Protein AF-A0A7S0QCL7-F1 (afdb_monomer)

Mean predicted aligned error: 4.96 Å

Solvent-accessible surface area (backbone atoms only — not comparable to full-atom values): 7196 Å² total; per-residue (Å²): 135,72,75,82,79,32,63,93,98,54,79,83,84,86,85,87,78,82,89,71,70,65,82,55,60,75,91,81,41,47,73,89,37,67,66,50,47,51,55,52,49,54,53,54,47,49,59,48,28,77,80,38,77,64,48,70,82,66,58,88,74,87,86,85,78,42,34,59,48,35,23,73,77,71,64,19,59,70,38,31,90,72,69,57,67,81,45,84,76,40,38,74,66,20,30,89,37,76,92,34,46,81,56,48,52,96,49,90,95,45,98

Foldseek 3Di:
DDPVVDDPPDDDDDDDDPDPFLDDDVVQHHPVDVVSQVVVVVVVVVVVCVVPPCSVVRDPDDDTQHLVNCCVPPVCVSNPPLSDDCDPCCNQCCVPHNPCNPQDDPDPPHD

Organism: NCBI:txid233186

pLDDT: mean 92.42, std 5.04, range [75.88, 98.06]

Structure (mmCIF, N/CA/C/O backbone):
data_AF-A0A7S0QCL7-F1
#
_entry.id   AF-A0A7S0QCL7-F1
#
loop_
_atom_site.group_PDB
_atom_site.id
_atom_site.type_symbol
_atom_site.label_atom_id
_atom_site.label_alt_id
_atom_site.label_comp_id
_atom_site.label_asym_id
_atom_site.label_entity_id
_atom_site.label_seq_id
_atom_site.pdbx_PDB_ins_code
_atom_site.Cartn_x
_atom_site.Cartn_y
_atom_site.Cartn_z
_atom_site.occupancy
_atom_site.B_iso_or_equiv
_atom_site.auth_seq_id
_atom_site.auth_comp_id
_atom_site.auth_asym_id
_atom_site.auth_atom_id
_atom_site.pdbx_PDB_model_num
ATOM 1 N N . VAL A 1 1 ? -18.656 12.124 -4.945 1.00 75.88 1 VAL A N 1
ATOM 2 C CA . VAL A 1 1 ? -18.606 11.294 -3.719 1.00 75.88 1 VAL A CA 1
ATOM 3 C C . VAL A 1 1 ? -19.7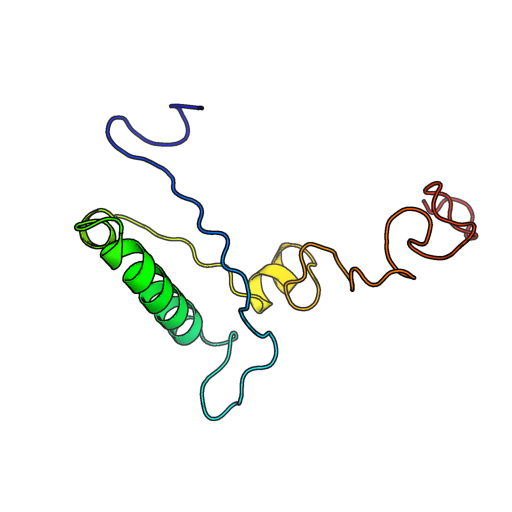12 10.265 -3.840 1.00 75.88 1 VAL A C 1
ATOM 5 O O . VAL A 1 1 ? -20.827 10.675 -4.137 1.00 75.88 1 VAL A O 1
ATOM 8 N N . ASP A 1 2 ? -19.403 8.976 -3.704 1.00 90.00 2 ASP A N 1
ATOM 9 C CA . ASP A 1 2 ? -20.378 7.883 -3.814 1.00 90.00 2 ASP A CA 1
ATOM 10 C C . ASP A 1 2 ? -20.793 7.407 -2.406 1.00 90.00 2 ASP A C 1
ATOM 12 O O . ASP A 1 2 ? -19.963 6.833 -1.697 1.00 90.00 2 ASP A O 1
ATOM 16 N N . PRO A 1 3 ? -22.041 7.662 -1.964 1.00 88.94 3 PRO A N 1
ATOM 17 C CA . PRO A 1 3 ? -22.508 7.283 -0.632 1.00 88.94 3 PRO A CA 1
ATOM 18 C C . PRO A 1 3 ? -22.804 5.783 -0.498 1.00 88.94 3 PRO A C 1
ATOM 20 O O . PRO A 1 3 ? -23.099 5.335 0.603 1.00 88.94 3 PRO A O 1
ATOM 23 N N . THR A 1 4 ? -22.747 5.007 -1.586 1.00 93.94 4 THR A N 1
ATOM 24 C CA . THR A 1 4 ? -23.012 3.560 -1.564 1.00 93.94 4 THR A CA 1
ATOM 25 C C . THR A 1 4 ? -21.800 2.730 -1.130 1.00 93.94 4 THR A C 1
ATOM 27 O O . THR A 1 4 ? -21.949 1.556 -0.801 1.00 93.94 4 THR A O 1
ATOM 30 N N . LEU A 1 5 ? -20.610 3.342 -1.063 1.00 92.94 5 LEU A N 1
ATOM 31 C CA . LEU A 1 5 ? -19.361 2.678 -0.667 1.00 92.94 5 LEU A CA 1
ATOM 32 C C . LEU A 1 5 ? -19.313 2.284 0.816 1.00 92.94 5 LEU A C 1
ATOM 34 O O . LEU A 1 5 ? -18.512 1.434 1.196 1.00 92.94 5 LEU A O 1
ATOM 38 N N . ALA A 1 6 ? -20.133 2.910 1.662 1.00 94.00 6 ALA A N 1
ATOM 39 C CA . ALA A 1 6 ? -20.199 2.617 3.087 1.00 94.00 6 ALA A CA 1
ATOM 40 C C . ALA A 1 6 ? -21.641 2.726 3.607 1.00 94.00 6 ALA A C 1
ATOM 42 O O . ALA A 1 6 ? -22.437 3.492 3.063 1.00 94.00 6 ALA A O 1
ATOM 43 N N . PRO A 1 7 ? -21.988 2.014 4.695 1.00 93.69 7 PRO A N 1
ATOM 44 C CA . PRO A 1 7 ? -23.244 2.243 5.400 1.00 93.69 7 PRO A CA 1
ATOM 45 C C . PRO A 1 7 ? -23.395 3.705 5.869 1.00 93.69 7 PRO A C 1
ATOM 47 O O . PRO A 1 7 ? -22.388 4.383 6.100 1.00 93.69 7 PRO A O 1
ATOM 50 N N . PRO A 1 8 ? -24.629 4.198 6.091 1.00 94.31 8 PRO A N 1
ATOM 51 C CA . PRO A 1 8 ? -24.858 5.545 6.611 1.00 94.31 8 PRO A CA 1
ATOM 52 C C . PRO A 1 8 ? -24.062 5.834 7.895 1.00 94.31 8 PRO A C 1
ATOM 54 O O . PRO A 1 8 ? -24.049 5.028 8.825 1.00 94.31 8 PRO A O 1
ATOM 57 N N . GLY A 1 9 ? -23.397 6.993 7.953 1.00 93.19 9 GLY A N 1
ATOM 58 C CA . GLY A 1 9 ? -22.562 7.390 9.097 1.00 93.19 9 GLY A CA 1
ATOM 59 C C . GLY A 1 9 ? -21.204 6.676 9.183 1.00 93.19 9 GLY A C 1
ATOM 60 O O . GLY A 1 9 ? -20.570 6.679 10.243 1.00 93.19 9 GLY A O 1
ATOM 61 N N . ARG A 1 10 ? -20.765 6.035 8.094 1.00 94.69 10 ARG A N 1
ATOM 62 C CA . ARG A 1 10 ? -19.435 5.434 7.931 1.00 94.69 10 ARG A CA 1
ATOM 63 C C . ARG A 1 10 ? -18.776 5.951 6.656 1.00 94.69 10 ARG A C 1
ATOM 65 O O . ARG A 1 10 ? -19.441 6.456 5.755 1.00 94.69 10 ARG A O 1
ATOM 72 N N . HIS A 1 11 ? -17.458 5.809 6.590 1.00 94.00 11 HIS A N 1
ATOM 73 C CA . HIS A 1 11 ? -16.648 6.266 5.468 1.00 94.00 11 HIS A CA 1
ATOM 74 C C . HIS A 1 11 ? -15.607 5.208 5.108 1.00 94.00 11 HIS A C 1
ATOM 76 O O . HIS A 1 11 ? -15.094 4.518 5.988 1.00 94.00 11 HIS A O 1
ATOM 82 N N . VAL A 1 12 ? -15.283 5.109 3.819 1.00 94.88 12 VAL A N 1
ATOM 83 C CA . VAL A 1 12 ? -14.088 4.402 3.348 1.00 94.88 12 VAL A CA 1
ATOM 84 C C . VAL A 1 12 ? -12.985 5.437 3.179 1.00 94.88 12 VAL A C 1
ATOM 86 O O . VAL A 1 12 ? -13.186 6.458 2.522 1.00 94.88 12 VAL A O 1
ATOM 89 N N . VAL A 1 13 ? -11.826 5.171 3.773 1.00 94.12 13 VAL A N 1
ATOM 90 C CA . VAL A 1 13 ? -10.637 6.018 3.663 1.00 94.12 13 VAL A CA 1
ATOM 91 C C . VAL A 1 13 ? -9.533 5.196 3.019 1.00 94.12 13 VAL A C 1
ATOM 93 O O . VAL A 1 13 ? -9.199 4.118 3.501 1.00 94.12 13 VAL A O 1
ATOM 96 N N . GLN A 1 14 ? -8.961 5.713 1.934 1.00 94.94 14 GLN A N 1
ATOM 97 C CA . GLN A 1 14 ? -7.789 5.126 1.297 1.00 94.94 14 GLN A CA 1
ATOM 98 C C . GLN A 1 14 ? -6.564 5.966 1.648 1.00 94.94 14 GLN A C 1
ATOM 100 O O . GLN A 1 14 ? -6.510 7.154 1.331 1.00 94.94 14 GLN A O 1
ATOM 105 N N . LEU A 1 15 ? -5.568 5.343 2.276 1.00 95.00 15 LEU A N 1
ATOM 106 C CA . LEU A 1 15 ? -4.271 5.967 2.507 1.00 95.00 15 LEU A CA 1
ATOM 107 C C . LEU A 1 15 ? -3.280 5.470 1.459 1.00 95.00 15 LEU A C 1
ATOM 109 O O . LEU A 1 15 ? -2.935 4.291 1.427 1.00 95.00 15 LEU A O 1
ATOM 113 N N . PHE A 1 16 ? -2.808 6.383 0.613 1.00 93.69 16 PHE A N 1
ATOM 114 C CA . PHE A 1 16 ? -1.695 6.114 -0.288 1.00 93.69 16 PHE A CA 1
ATOM 115 C C . PHE A 1 16 ? -0.389 6.538 0.384 1.00 93.69 16 PHE A C 1
ATOM 117 O O . PHE A 1 16 ? -0.083 7.728 0.479 1.00 93.69 16 PHE A O 1
ATOM 124 N N . VAL A 1 17 ? 0.366 5.559 0.883 1.00 92.81 17 VAL A N 1
ATOM 125 C CA . VAL A 1 17 ? 1.613 5.803 1.613 1.00 92.81 17 VAL A CA 1
ATOM 126 C C . VAL A 1 17 ? 2.792 5.654 0.666 1.00 92.81 17 VAL A C 1
ATOM 128 O O . VAL A 1 17 ? 3.073 4.571 0.155 1.00 92.81 17 VAL A O 1
ATOM 131 N N . GLN A 1 18 ? 3.497 6.759 0.442 1.00 84.44 18 GLN A N 1
ATOM 132 C CA . GLN A 1 18 ? 4.758 6.742 -0.286 1.00 84.44 18 GLN A CA 1
ATOM 133 C C . GLN A 1 18 ? 5.907 6.370 0.658 1.00 84.44 18 GLN A C 1
ATOM 135 O O . GLN A 1 18 ? 5.872 6.684 1.845 1.00 84.44 18 GLN A O 1
ATOM 140 N N . TYR A 1 19 ? 6.933 5.725 0.099 1.00 85.56 19 TYR A N 1
ATOM 141 C CA . TYR A 1 19 ? 8.153 5.277 0.787 1.00 85.56 19 TYR A CA 1
ATOM 142 C C . TYR A 1 19 ? 7.995 4.080 1.744 1.00 85.56 19 TYR A C 1
ATOM 144 O O . TYR A 1 19 ? 8.468 4.102 2.877 1.00 85.56 19 TYR A O 1
ATOM 152 N N . ALA A 1 20 ? 7.418 2.984 1.248 1.00 93.06 20 ALA A N 1
ATOM 153 C CA . ALA A 1 20 ? 7.574 1.651 1.833 1.00 93.06 20 ALA A CA 1
ATOM 154 C C . ALA A 1 20 ? 8.637 0.867 1.027 1.00 93.06 20 ALA A C 1
ATOM 156 O O . ALA A 1 20 ? 8.330 0.397 -0.071 1.00 93.06 20 ALA A O 1
ATOM 157 N N . PRO A 1 21 ? 9.900 0.776 1.490 1.00 92.06 21 PRO A N 1
ATOM 158 C CA . PRO A 1 21 ? 10.959 0.115 0.729 1.00 92.06 21 PRO A CA 1
ATOM 159 C C . PRO A 1 21 ? 10.661 -1.378 0.581 1.00 92.06 21 PRO A C 1
ATOM 161 O O . PRO A 1 21 ? 10.352 -2.043 1.565 1.00 92.06 21 PRO A O 1
ATOM 164 N N . TYR A 1 22 ? 10.753 -1.904 -0.644 1.00 93.75 22 TYR A N 1
ATOM 165 C CA . TYR A 1 22 ? 10.485 -3.320 -0.916 1.00 93.75 22 TYR A CA 1
ATOM 166 C C . TYR A 1 22 ? 11.498 -4.239 -0.221 1.00 93.75 22 TYR A C 1
ATOM 168 O O . TYR A 1 22 ? 11.108 -5.183 0.461 1.00 93.75 22 TYR A O 1
ATOM 176 N N . ASP A 1 23 ? 12.791 -3.930 -0.355 1.00 94.12 23 ASP A N 1
ATOM 177 C CA . ASP A 1 23 ? 13.838 -4.626 0.389 1.00 94.12 23 ASP A CA 1
ATOM 178 C C . ASP A 1 23 ? 13.960 -3.968 1.765 1.00 94.12 23 ASP A C 1
ATOM 180 O O . ASP A 1 23 ? 14.391 -2.819 1.890 1.00 94.12 23 ASP A O 1
ATOM 184 N N . VAL A 1 24 ? 13.544 -4.697 2.792 1.00 95.50 24 VAL A N 1
ATOM 185 C CA . VAL A 1 24 ? 13.693 -4.301 4.192 1.00 95.50 24 VAL A CA 1
ATOM 186 C C . VAL A 1 24 ? 14.908 -5.028 4.754 1.00 95.50 24 VAL A C 1
ATOM 188 O O . VAL A 1 24 ? 15.164 -6.177 4.391 1.00 95.50 24 VAL A O 1
ATOM 191 N N . ASP A 1 25 ? 15.663 -4.365 5.631 1.00 95.81 25 ASP A N 1
ATOM 192 C CA . ASP A 1 25 ? 16.718 -5.038 6.386 1.00 95.81 25 ASP A CA 1
ATOM 193 C C . ASP A 1 25 ? 16.104 -6.227 7.158 1.00 95.81 25 ASP A C 1
ATOM 195 O O . ASP A 1 25 ? 15.175 -6.014 7.946 1.00 95.81 25 ASP A O 1
ATOM 199 N N . PRO A 1 26 ? 16.592 -7.468 6.970 1.00 94.62 26 PRO A N 1
ATOM 200 C CA . PRO A 1 26 ? 16.024 -8.643 7.629 1.00 94.62 26 PRO A CA 1
ATOM 201 C C . PRO A 1 26 ? 16.028 -8.574 9.161 1.00 94.62 26 PRO A C 1
ATOM 203 O O . PRO A 1 26 ? 15.236 -9.264 9.798 1.00 94.62 26 PRO A O 1
ATOM 206 N N . SER A 1 27 ? 16.896 -7.754 9.764 1.00 96.31 27 SER A N 1
ATOM 207 C CA . SER A 1 27 ? 16.902 -7.507 11.212 1.00 96.31 27 SER A CA 1
ATOM 208 C C . SER A 1 27 ? 15.736 -6.631 11.686 1.00 96.31 27 SER A C 1
ATOM 210 O O . SER A 1 27 ? 15.387 -6.661 12.865 1.00 96.31 27 SER A O 1
ATOM 212 N N . VAL A 1 28 ? 15.120 -5.869 10.778 1.00 95.00 28 VAL A N 1
ATOM 213 C CA . VAL A 1 28 ? 13.971 -4.992 11.045 1.00 95.00 28 VAL A CA 1
ATOM 214 C C . VAL A 1 28 ? 12.652 -5.715 10.779 1.00 95.00 28 VAL A C 1
ATOM 216 O O . VAL A 1 28 ? 11.697 -5.539 11.536 1.00 95.00 28 VAL A O 1
ATOM 219 N N . GLY A 1 29 ? 12.580 -6.516 9.712 1.00 96.00 29 GLY A N 1
ATOM 220 C CA . GLY A 1 29 ? 11.398 -7.315 9.399 1.00 96.00 29 GLY A CA 1
ATOM 221 C C . GLY A 1 29 ? 11.278 -7.700 7.929 1.00 96.00 29 GLY A C 1
ATOM 222 O O . GLY A 1 29 ? 12.219 -7.576 7.148 1.00 96.00 29 GLY A O 1
ATOM 223 N N . SER A 1 30 ? 10.096 -8.189 7.549 1.00 97.00 30 SER A N 1
ATOM 224 C CA . SER A 1 30 ? 9.808 -8.646 6.189 1.00 97.00 30 SER A CA 1
ATOM 225 C C . SER A 1 30 ? 8.347 -8.415 5.826 1.00 97.00 30 SER A C 1
ATOM 227 O O . SER A 1 30 ? 7.459 -8.711 6.617 1.00 97.00 30 SER A O 1
ATOM 229 N N . TRP A 1 31 ? 8.082 -7.975 4.593 1.00 97.19 31 TRP A N 1
ATOM 230 C CA . TRP A 1 31 ? 6.717 -7.872 4.059 1.00 97.19 31 TRP A CA 1
ATOM 231 C C . TRP A 1 31 ? 6.022 -9.226 3.882 1.00 97.19 31 TRP A C 1
ATOM 233 O O . TRP A 1 31 ? 4.812 -9.268 3.700 1.00 97.19 31 TRP A O 1
ATOM 243 N N . ALA A 1 32 ? 6.765 -10.336 3.943 1.00 96.00 32 ALA A N 1
ATOM 244 C CA . ALA A 1 32 ? 6.166 -11.667 3.983 1.00 96.00 32 ALA A CA 1
ATOM 245 C C . ALA A 1 32 ? 5.470 -11.965 5.324 1.00 96.00 32 ALA A C 1
ATOM 247 O O . ALA A 1 32 ? 4.686 -12.909 5.388 1.00 96.00 32 ALA A O 1
ATOM 248 N N . ASP A 1 33 ? 5.756 -11.186 6.372 1.00 97.31 33 ASP A N 1
ATOM 249 C CA . ASP A 1 33 ? 5.078 -11.252 7.661 1.00 97.31 33 ASP A CA 1
ATOM 250 C C . ASP A 1 33 ? 3.932 -10.219 7.716 1.00 97.31 33 ASP A C 1
ATOM 252 O O . ASP A 1 33 ? 4.189 -9.008 7.745 1.00 97.31 33 ASP A O 1
ATOM 256 N N . PRO A 1 34 ? 2.661 -10.658 7.784 1.00 95.75 34 PRO A N 1
ATOM 257 C CA . PRO A 1 34 ? 1.526 -9.751 7.922 1.00 95.75 34 PRO A CA 1
ATOM 258 C C . PRO A 1 34 ? 1.617 -8.846 9.157 1.00 95.75 34 PRO A C 1
ATOM 260 O O . PRO A 1 34 ? 1.173 -7.697 9.109 1.00 95.75 34 PRO A O 1
ATOM 263 N N . ALA A 1 35 ? 2.214 -9.314 10.259 1.00 97.12 35 ALA A N 1
ATOM 264 C CA . ALA A 1 35 ? 2.355 -8.508 11.469 1.00 97.12 35 ALA A CA 1
ATOM 265 C C . ALA A 1 35 ? 3.253 -7.284 11.229 1.00 97.12 35 ALA A C 1
ATOM 267 O O . ALA A 1 35 ? 2.948 -6.191 11.711 1.00 97.12 35 ALA A O 1
ATOM 268 N N . PHE A 1 36 ? 4.307 -7.432 10.420 1.00 97.81 36 PHE A N 1
ATOM 269 C CA . PHE A 1 36 ? 5.166 -6.320 10.021 1.00 97.81 36 PHE A CA 1
ATOM 270 C C . PHE A 1 36 ? 4.405 -5.278 9.187 1.00 97.81 36 PHE A C 1
ATOM 272 O O . PHE A 1 36 ? 4.519 -4.074 9.446 1.00 97.81 36 PHE A O 1
ATOM 279 N N . ALA A 1 37 ? 3.580 -5.725 8.233 1.00 96.94 37 ALA A N 1
ATOM 280 C CA . ALA A 1 37 ? 2.747 -4.839 7.421 1.00 96.94 37 ALA A CA 1
ATOM 281 C C . ALA A 1 37 ? 1.723 -4.067 8.271 1.00 96.94 37 ALA A C 1
ATOM 283 O O . ALA A 1 37 ? 1.584 -2.848 8.133 1.00 96.94 37 ALA A O 1
ATOM 284 N N . HIS A 1 38 ? 1.061 -4.744 9.210 1.00 97.12 38 HIS A N 1
ATOM 285 C CA . HIS A 1 38 ? 0.136 -4.104 10.144 1.00 97.12 38 HIS A CA 1
ATOM 286 C C . HIS A 1 38 ? 0.834 -3.112 11.082 1.00 97.12 38 HIS A C 1
ATOM 288 O O . HIS A 1 38 ? 0.335 -2.001 11.256 1.00 97.12 38 HIS A O 1
ATOM 294 N N . ALA A 1 39 ? 2.016 -3.448 11.606 1.00 97.31 39 ALA A N 1
ATOM 295 C CA . ALA A 1 39 ? 2.800 -2.535 12.435 1.00 97.31 39 ALA A CA 1
ATOM 296 C C . ALA A 1 39 ? 3.248 -1.284 11.658 1.00 97.31 39 ALA A C 1
ATOM 298 O O . ALA A 1 39 ? 3.316 -0.189 12.218 1.00 97.31 39 ALA A O 1
ATOM 299 N N . PHE A 1 40 ? 3.547 -1.415 10.360 1.00 96.88 40 PHE A N 1
ATOM 300 C CA . PHE A 1 40 ? 3.788 -0.266 9.485 1.00 96.88 40 PHE A CA 1
ATOM 301 C C . PHE A 1 40 ? 2.532 0.604 9.336 1.00 96.88 40 PHE A C 1
ATOM 303 O O . PHE A 1 40 ? 2.617 1.820 9.510 1.00 96.88 40 PHE A O 1
ATOM 310 N N . ALA A 1 41 ? 1.364 -0.001 9.101 1.00 96.94 41 ALA A N 1
ATOM 311 C CA . ALA A 1 41 ? 0.098 0.727 9.018 1.00 96.94 41 ALA A CA 1
ATOM 312 C C . ALA A 1 41 ? -0.246 1.464 10.327 1.00 96.94 41 ALA A C 1
ATOM 314 O O . ALA A 1 41 ? -0.693 2.609 10.281 1.00 96.94 41 ALA A O 1
ATOM 315 N N . ASP A 1 42 ? 0.028 0.866 11.491 1.00 96.81 42 ASP A N 1
ATOM 316 C CA . ASP A 1 42 ? -0.187 1.500 12.801 1.00 96.81 42 ASP A CA 1
ATOM 317 C C . ASP A 1 42 ? 0.663 2.766 12.986 1.00 96.81 42 ASP A C 1
ATOM 319 O O . ASP A 1 42 ? 0.195 3.760 13.559 1.00 96.81 42 ASP A O 1
ATOM 323 N N . ARG A 1 43 ? 1.894 2.767 12.450 1.00 96.44 43 ARG A N 1
ATOM 324 C CA . ARG A 1 43 ? 2.749 3.964 12.406 1.00 96.44 43 ARG A CA 1
ATOM 325 C C . ARG A 1 43 ? 2.144 5.042 11.511 1.00 96.44 43 ARG A C 1
ATOM 327 O O . ARG A 1 43 ? 2.039 6.185 11.945 1.00 96.44 43 ARG A O 1
ATOM 334 N N . CYS A 1 44 ? 1.678 4.686 10.313 1.00 96.75 44 CYS A N 1
ATOM 335 C CA . CYS A 1 44 ? 0.991 5.627 9.422 1.00 96.75 44 CYS A CA 1
ATOM 336 C C . CYS A 1 44 ? -0.267 6.218 10.071 1.00 96.75 44 CYS A C 1
ATOM 338 O O . CYS A 1 44 ? -0.481 7.424 10.004 1.00 96.75 44 CYS A O 1
ATOM 340 N N . PHE A 1 45 ? -1.069 5.398 10.752 1.00 96.88 45 PHE A N 1
ATOM 341 C CA . PHE A 1 45 ? -2.245 5.868 11.485 1.00 96.88 45 PHE A CA 1
ATOM 342 C C . PHE A 1 45 ? -1.871 6.801 12.637 1.00 96.88 45 PHE A C 1
ATOM 344 O O . PHE A 1 45 ? -2.665 7.662 12.983 1.00 96.88 45 PHE A O 1
ATOM 351 N N . 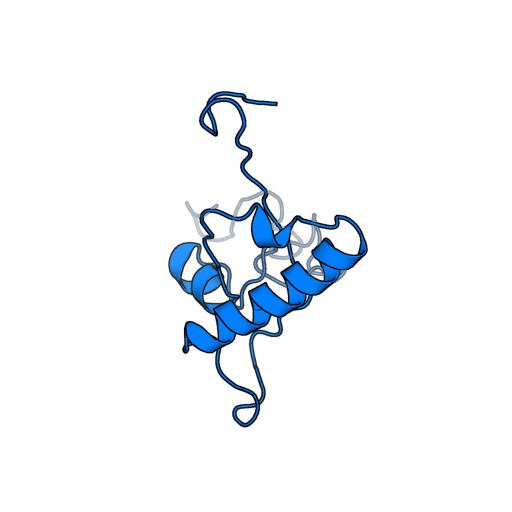GLY A 1 46 ? -0.682 6.650 13.228 1.00 97.44 46 GLY A N 1
ATOM 352 C CA . GLY A 1 46 ? -0.176 7.587 14.238 1.00 97.44 46 GLY A CA 1
ATOM 353 C C . GLY A 1 46 ? 0.048 8.974 13.690 1.00 97.44 46 GLY A C 1
ATOM 354 O O . GLY A 1 46 ? -0.391 9.937 14.298 1.00 97.44 46 GLY A O 1
ATOM 355 N N . ILE A 1 47 ? 0.630 9.053 12.497 1.00 96.38 47 ILE A N 1
ATOM 356 C CA . ILE A 1 47 ? 0.797 10.328 11.805 1.00 96.38 47 ILE A CA 1
ATOM 357 C C . ILE A 1 47 ? -0.576 10.937 11.504 1.00 96.38 47 ILE A C 1
ATOM 359 O O . ILE A 1 47 ? -0.776 12.119 11.733 1.00 96.38 47 ILE A O 1
ATOM 363 N N . VAL A 1 48 ? -1.547 10.146 11.032 1.00 97.00 48 VAL A N 1
ATOM 364 C CA . VAL A 1 48 ? -2.909 10.656 10.784 1.00 97.00 48 VAL A CA 1
ATOM 365 C C . VAL A 1 48 ? -3.565 11.161 12.072 1.00 97.00 48 VAL A C 1
ATOM 367 O O . VAL A 1 48 ? -4.161 12.232 12.058 1.00 97.00 48 VAL A O 1
ATOM 370 N N . GLU A 1 49 ? -3.430 10.428 13.177 1.00 98.06 49 GLU A N 1
ATOM 371 C CA . GLU A 1 49 ? -3.981 10.787 14.490 1.00 98.06 49 GLU A CA 1
ATOM 372 C C . GLU A 1 49 ? -3.500 12.165 14.972 1.00 98.06 49 GLU A C 1
ATOM 374 O O . GLU A 1 49 ? -4.290 12.922 15.532 1.00 98.06 49 GLU A O 1
ATOM 379 N N . GLU A 1 50 ? -2.239 12.531 14.703 1.00 98.06 50 GLU A N 1
ATOM 380 C CA . GLU A 1 50 ? -1.688 13.851 15.052 1.00 98.06 50 GLU A CA 1
ATOM 381 C C . GLU A 1 50 ? -2.467 15.009 14.403 1.00 98.06 50 GLU A C 1
ATOM 383 O O . GLU A 1 50 ? -2.596 16.080 14.998 1.00 98.06 50 GLU A O 1
ATOM 388 N N . PHE A 1 51 ? -3.020 14.797 13.205 1.00 97.19 51 PHE A N 1
ATOM 389 C CA . PHE A 1 51 ? -3.806 15.799 12.474 1.00 97.19 51 PHE A CA 1
ATOM 390 C C . PHE A 1 51 ? -5.320 15.588 12.592 1.00 97.19 51 PHE A C 1
ATOM 392 O O . PHE A 1 51 ? -6.096 16.520 12.374 1.00 97.19 51 PHE A O 1
ATOM 399 N N . CYS A 1 52 ? -5.756 14.374 12.919 1.00 96.62 52 CYS A N 1
ATOM 400 C CA . CYS A 1 52 ? -7.155 13.983 13.041 1.00 96.62 52 CYS A CA 1
ATOM 401 C C . CYS A 1 52 ? -7.372 13.173 14.333 1.00 96.62 52 CYS A C 1
ATOM 403 O O . CYS A 1 52 ? -7.495 11.949 14.265 1.00 96.62 52 CYS A O 1
ATOM 405 N N . PRO A 1 53 ? -7.442 13.832 15.506 1.00 97.31 53 PRO A N 1
ATOM 406 C CA . PRO A 1 53 ? -7.651 13.144 16.776 1.00 97.31 53 PRO A CA 1
ATOM 407 C C . PRO A 1 53 ? -8.948 12.325 16.792 1.00 97.31 53 PRO A C 1
ATOM 409 O O . PRO A 1 53 ? -9.998 12.795 16.350 1.00 97.31 53 PRO A O 1
ATOM 412 N N . GLY A 1 54 ? -8.878 11.105 17.319 1.00 97.00 54 GLY A N 1
ATOM 413 C CA . GLY A 1 54 ? -9.951 10.112 17.310 1.00 97.00 54 GLY A 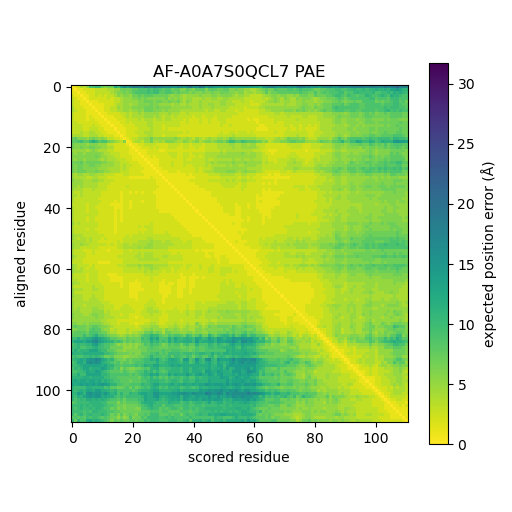CA 1
ATOM 414 C C . GLY A 1 54 ? -10.019 9.273 16.030 1.00 97.00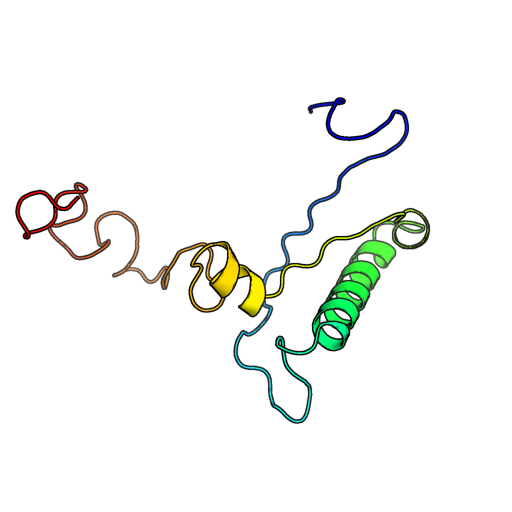 54 GLY A C 1
ATOM 415 O O . GLY A 1 54 ? -10.908 8.426 15.910 1.00 97.00 54 GLY A O 1
ATOM 416 N N . PHE A 1 55 ? -9.105 9.469 15.071 1.00 96.88 55 PHE A N 1
ATOM 417 C CA . PHE A 1 55 ? -9.081 8.694 13.831 1.00 96.88 55 PHE A CA 1
ATOM 418 C C . PHE A 1 55 ? -8.914 7.203 14.114 1.00 96.88 55 PHE A C 1
ATOM 420 O O . PHE A 1 55 ? -9.726 6.409 13.640 1.00 96.88 55 PHE A O 1
ATOM 427 N N . ARG A 1 56 ? -7.917 6.817 14.914 1.00 96.44 56 ARG A N 1
ATOM 428 C CA . ARG A 1 56 ? -7.635 5.410 15.240 1.00 96.44 56 ARG A CA 1
ATOM 429 C C . ARG A 1 56 ? -8.833 4.715 15.879 1.00 96.44 56 ARG A C 1
ATOM 431 O O . ARG A 1 56 ? -9.187 3.619 15.452 1.00 96.44 56 ARG A O 1
ATOM 438 N N . ASP A 1 57 ? -9.494 5.384 16.819 1.00 97.19 57 ASP A N 1
ATOM 439 C CA . ASP A 1 57 ? -10.673 4.856 17.516 1.00 97.19 57 ASP A CA 1
ATOM 440 C C . ASP A 1 57 ? -11.890 4.710 16.587 1.00 97.19 57 ASP A C 1
ATOM 442 O O . ASP A 1 57 ? -12.785 3.903 16.840 1.00 97.19 57 ASP A O 1
ATOM 446 N N . SER A 1 58 ? -11.927 5.466 15.485 1.00 96.19 58 SER A N 1
ATOM 447 C CA . SER A 1 58 ? -12.990 5.376 14.479 1.00 96.19 58 SER A CA 1
ATOM 448 C C . SER A 1 58 ? -12.822 4.211 13.491 1.00 96.19 58 SER A C 1
ATOM 450 O O . SER A 1 58 ? -13.772 3.874 12.775 1.00 96.19 58 SER A O 1
ATOM 452 N N . VAL A 1 59 ? -11.640 3.580 13.430 1.00 96.12 59 VAL A N 1
ATOM 453 C CA . VAL A 1 59 ? -11.352 2.501 12.475 1.00 96.12 59 VAL A CA 1
ATOM 454 C C . VAL A 1 59 ? -12.005 1.195 12.928 1.00 96.12 59 VAL A C 1
ATOM 456 O O . VAL A 1 59 ? -11.535 0.518 13.835 1.00 96.12 59 VAL A O 1
ATOM 459 N N . ILE A 1 60 ? -13.070 0.796 12.232 1.00 95.56 60 ILE A N 1
ATOM 460 C CA . ILE A 1 60 ? -13.790 -0.467 12.486 1.00 95.56 60 ILE A CA 1
ATOM 461 C C . ILE A 1 60 ? -13.243 -1.663 11.694 1.00 95.56 60 ILE A C 1
ATOM 463 O O . ILE A 1 60 ? -13.587 -2.808 11.974 1.00 95.56 60 ILE A O 1
ATOM 467 N N . GLY A 1 61 ? -12.424 -1.405 10.677 1.00 95.00 61 GLY A N 1
ATOM 468 C CA . GLY A 1 61 ? -11.850 -2.414 9.797 1.00 95.00 61 GLY A CA 1
ATOM 469 C C . GLY A 1 61 ? -10.801 -1.791 8.887 1.00 95.00 61 GLY A C 1
ATOM 470 O O . GLY A 1 61 ? -10.870 -0.602 8.572 1.00 95.00 61 GLY A O 1
ATOM 471 N N . ARG A 1 62 ? -9.812 -2.590 8.488 1.00 95.44 62 ARG A N 1
ATOM 472 C CA . ARG A 1 62 ? -8.739 -2.165 7.591 1.00 95.44 62 ARG A CA 1
ATOM 473 C C . ARG A 1 62 ? -8.320 -3.303 6.680 1.00 95.44 62 ARG A C 1
ATOM 475 O O . ARG A 1 62 ? -8.329 -4.457 7.099 1.00 95.44 62 ARG A O 1
ATOM 482 N N . ASP A 1 63 ? -7.886 -2.931 5.489 1.00 96.12 63 ASP A N 1
ATOM 483 C CA . ASP A 1 63 ? -7.148 -3.792 4.578 1.00 96.12 63 ASP A CA 1
ATOM 484 C C . ASP A 1 63 ? -5.789 -3.137 4.312 1.00 96.12 63 ASP A C 1
ATOM 486 O O . ASP A 1 63 ? -5.706 -1.914 4.162 1.00 96.12 63 ASP A O 1
ATOM 490 N N . VAL A 1 64 ? -4.716 -3.926 4.348 1.00 96.88 64 VAL A N 1
ATOM 491 C CA . VAL A 1 64 ? -3.338 -3.432 4.246 1.00 96.88 64 VAL A CA 1
ATOM 492 C C . VAL A 1 64 ? -2.654 -4.167 3.108 1.00 96.88 64 VAL A C 1
ATOM 494 O O . VAL A 1 64 ? -2.433 -5.369 3.188 1.00 96.88 64 VAL A O 1
ATOM 497 N N . LEU A 1 65 ? -2.282 -3.421 2.071 1.00 96.31 65 LEU A N 1
ATOM 498 C CA . LEU A 1 65 ? -1.568 -3.943 0.912 1.00 96.31 65 LEU A CA 1
ATOM 499 C C . LEU A 1 65 ? -0.108 -3.494 0.983 1.00 96.31 65 LEU A C 1
ATOM 501 O O . LEU A 1 65 ? 0.204 -2.326 0.742 1.00 96.31 65 LEU A O 1
ATOM 505 N N . SER A 1 66 ? 0.785 -4.415 1.347 1.00 96.56 66 SER A N 1
ATOM 506 C CA . SER A 1 66 ? 2.227 -4.163 1.362 1.00 96.56 66 SER A CA 1
ATOM 507 C C . SER A 1 66 ? 2.805 -4.101 -0.061 1.00 96.56 66 SER A C 1
ATOM 509 O O . SER A 1 66 ? 2.163 -4.554 -1.012 1.00 96.56 66 SER A O 1
ATOM 511 N N . PRO A 1 67 ? 4.049 -3.617 -0.248 1.00 95.56 67 PRO A N 1
ATOM 512 C CA . PRO A 1 67 ? 4.724 -3.696 -1.544 1.00 95.56 67 PRO A CA 1
ATOM 513 C C . PRO A 1 67 ? 4.761 -5.113 -2.145 1.00 95.56 67 PRO A C 1
ATOM 515 O O . PRO A 1 67 ? 4.665 -5.264 -3.362 1.00 95.56 67 PRO A O 1
ATOM 518 N N . LEU A 1 68 ? 4.863 -6.149 -1.304 1.00 96.44 68 LEU A N 1
ATOM 519 C CA . LEU A 1 68 ? 4.838 -7.549 -1.734 1.00 96.44 68 LEU A CA 1
ATOM 520 C C . LEU A 1 68 ? 3.437 -7.997 -2.171 1.00 96.44 68 LEU A C 1
ATOM 522 O O . LEU A 1 68 ? 3.305 -8.721 -3.158 1.00 96.44 68 LEU A O 1
ATOM 526 N N . ASP A 1 69 ? 2.390 -7.550 -1.477 1.00 96.19 69 ASP A N 1
ATOM 527 C CA . ASP A 1 69 ? 1.004 -7.850 -1.859 1.00 96.19 69 ASP A CA 1
ATOM 528 C C . ASP A 1 69 ? 0.647 -7.171 -3.178 1.00 96.19 69 ASP A C 1
ATOM 530 O O . ASP A 1 69 ? 0.063 -7.793 -4.062 1.00 96.19 69 ASP A O 1
ATOM 534 N N . LEU A 1 70 ? 1.072 -5.918 -3.350 1.00 95.44 70 LEU A N 1
ATOM 535 C CA . LEU A 1 70 ? 0.887 -5.176 -4.591 1.00 95.44 70 LEU A CA 1
ATOM 536 C C . LEU A 1 70 ? 1.541 -5.884 -5.787 1.00 95.44 70 LEU A C 1
ATOM 538 O O . LEU A 1 70 ? 0.937 -5.966 -6.860 1.00 95.44 70 LEU A O 1
ATOM 542 N N . GLU A 1 71 ? 2.741 -6.438 -5.601 1.00 95.31 71 GLU A N 1
ATOM 543 C CA . GLU A 1 71 ? 3.401 -7.257 -6.621 1.00 95.31 71 GLU A CA 1
ATOM 544 C C . GLU A 1 71 ? 2.599 -8.522 -6.945 1.00 95.31 71 GLU A C 1
ATOM 546 O O . GLU A 1 71 ? 2.345 -8.805 -8.115 1.00 95.31 71 GLU A O 1
ATOM 551 N N . ARG A 1 72 ? 2.162 -9.264 -5.925 1.00 95.69 72 ARG A N 1
ATOM 552 C CA . ARG A 1 72 ? 1.482 -10.556 -6.101 1.00 95.69 72 ARG A CA 1
ATOM 553 C C . ARG A 1 72 ? 0.079 -10.436 -6.686 1.00 95.69 72 ARG A C 1
ATOM 555 O O . ARG A 1 72 ? -0.304 -11.266 -7.505 1.00 95.69 72 ARG A O 1
ATOM 562 N N . VAL A 1 73 ? -0.692 -9.446 -6.244 1.00 95.44 73 VAL A N 1
ATOM 563 C CA . VAL A 1 73 ? -2.112 -9.304 -6.597 1.00 95.44 73 VAL A CA 1
ATOM 564 C C . VAL A 1 73 ? -2.282 -8.583 -7.930 1.00 95.44 73 VAL A C 1
ATOM 566 O O . VAL A 1 73 ? -3.128 -8.967 -8.734 1.00 95.44 73 VAL A O 1
ATOM 569 N N . PHE A 1 74 ? -1.477 -7.550 -8.180 1.00 94.81 74 PHE A N 1
ATOM 570 C CA . PHE A 1 74 ? -1.674 -6.652 -9.321 1.00 94.81 74 PHE A CA 1
ATOM 571 C C . PHE A 1 74 ? -0.541 -6.708 -10.351 1.00 94.81 74 PHE A C 1
ATOM 573 O O . PHE A 1 74 ? -0.627 -6.037 -11.375 1.00 94.81 74 PHE A O 1
ATOM 580 N N . GLY A 1 75 ? 0.530 -7.468 -10.100 1.00 93.88 75 GLY A N 1
ATOM 581 C CA . GLY A 1 75 ? 1.715 -7.469 -10.963 1.00 93.88 75 GLY A CA 1
ATOM 582 C C . GLY A 1 75 ? 2.549 -6.188 -10.852 1.00 93.88 75 GLY A C 1
ATOM 583 O O . GLY A 1 75 ? 3.385 -5.920 -11.716 1.00 93.88 75 GLY A O 1
ATOM 584 N N . LEU A 1 76 ? 2.347 -5.392 -9.793 1.00 93.38 76 LEU A N 1
ATOM 585 C CA . LEU A 1 76 ? 3.134 -4.186 -9.534 1.00 93.38 76 LEU A CA 1
ATOM 586 C C . LEU A 1 76 ? 4.515 -4.586 -9.026 1.00 93.38 76 LEU A C 1
ATOM 588 O O . LEU A 1 76 ? 4.725 -4.662 -7.818 1.00 93.38 76 LEU A O 1
ATOM 592 N N . HIS A 1 77 ? 5.457 -4.854 -9.931 1.00 92.19 77 HIS A N 1
ATOM 593 C CA . HIS A 1 77 ? 6.794 -5.286 -9.531 1.00 92.19 77 HIS A CA 1
ATOM 594 C C . HIS A 1 77 ? 7.395 -4.330 -8.491 1.00 92.19 77 HIS A C 1
ATOM 596 O O . HIS A 1 77 ? 7.445 -3.108 -8.680 1.00 92.19 77 HIS A O 1
ATOM 602 N N . ARG A 1 78 ? 7.810 -4.905 -7.363 1.00 92.44 78 ARG A N 1
ATOM 603 C CA . ARG A 1 78 ? 8.340 -4.237 -6.174 1.00 92.44 78 ARG A CA 1
ATOM 604 C C . ARG A 1 78 ? 7.415 -3.159 -5.593 1.00 92.44 78 ARG A C 1
ATOM 606 O O . ARG A 1 78 ? 7.885 -2.202 -4.983 1.00 92.44 78 ARG A O 1
ATOM 613 N N . GLY A 1 79 ? 6.106 -3.290 -5.807 1.00 90.75 79 GLY A N 1
ATOM 614 C CA . GLY A 1 79 ? 5.080 -2.334 -5.388 1.00 90.75 79 GLY A CA 1
ATOM 615 C C . GLY A 1 79 ? 5.047 -1.034 -6.201 1.00 90.75 79 GLY A C 1
ATOM 616 O O . GLY A 1 79 ? 4.413 -0.066 -5.784 1.00 90.75 79 GLY A O 1
ATOM 617 N N . SER A 1 80 ? 5.730 -0.965 -7.351 1.00 89.12 80 SER A N 1
ATOM 618 C CA . SER A 1 80 ? 5.789 0.261 -8.153 1.00 89.12 80 SER A CA 1
ATOM 619 C C . SER A 1 80 ? 4.523 0.456 -8.987 1.00 89.12 80 SER A C 1
ATOM 621 O O . SER A 1 80 ? 4.332 -0.205 -10.006 1.00 89.12 80 SER A O 1
ATOM 623 N N . ILE A 1 81 ? 3.699 1.447 -8.625 1.00 87.62 81 ILE A N 1
ATOM 624 C CA . ILE A 1 81 ? 2.492 1.822 -9.391 1.00 87.62 81 ILE A CA 1
ATOM 625 C C . ILE A 1 81 ? 2.804 2.245 -10.835 1.00 87.62 81 ILE A C 1
ATOM 627 O O . ILE A 1 81 ? 1.971 2.132 -11.729 1.00 87.62 81 ILE A O 1
ATOM 631 N N . SER A 1 82 ? 4.029 2.711 -11.081 1.00 85.31 82 SER A N 1
ATOM 632 C CA . SER A 1 82 ? 4.496 3.110 -12.410 1.00 85.31 82 SER A CA 1
ATOM 633 C C . SER A 1 82 ? 5.061 1.943 -13.222 1.00 85.31 82 SER A C 1
ATOM 635 O O . SER A 1 82 ? 5.518 2.179 -14.340 1.00 85.31 82 SER A O 1
ATOM 637 N N . HIS A 1 83 ? 5.067 0.717 -12.678 1.00 80.94 83 HIS A N 1
ATOM 638 C CA . HIS A 1 83 ? 5.610 -0.497 -13.305 1.00 80.94 83 HIS A CA 1
ATOM 639 C C . HIS A 1 83 ? 7.048 -0.332 -13.837 1.00 80.94 83 HIS A C 1
ATOM 641 O O . HIS A 1 83 ? 7.449 -0.948 -14.820 1.00 80.94 83 HIS A O 1
ATOM 647 N N . GLY A 1 84 ? 7.826 0.552 -13.210 1.00 79.44 84 GLY A N 1
ATOM 648 C CA . GLY A 1 84 ? 9.157 0.945 -13.663 1.00 79.44 84 GLY A CA 1
ATOM 649 C C . GLY A 1 84 ? 9.534 2.341 -13.179 1.00 79.44 84 GLY A C 1
ATOM 650 O O . GLY A 1 84 ? 8.703 3.074 -12.636 1.00 79.44 84 GLY A O 1
ATOM 651 N N . ALA A 1 85 ? 10.796 2.716 -13.377 1.00 79.62 85 ALA A N 1
ATOM 652 C CA . ALA A 1 85 ? 11.296 4.031 -12.994 1.00 79.62 85 ALA A CA 1
ATOM 653 C C . ALA A 1 85 ? 10.670 5.143 -13.853 1.00 79.62 85 ALA A C 1
ATOM 655 O O . ALA A 1 85 ? 10.468 4.978 -15.055 1.00 79.62 85 ALA A O 1
ATOM 656 N N . LEU A 1 86 ? 10.398 6.298 -13.247 1.00 84.56 86 LEU A N 1
ATOM 657 C CA . LEU A 1 86 ? 9.997 7.525 -13.949 1.00 84.56 86 LEU A CA 1
ATOM 658 C C . LEU A 1 86 ? 11.212 8.435 -14.193 1.00 84.56 86 LEU A C 1
ATOM 660 O O . LEU A 1 86 ? 11.179 9.631 -13.919 1.00 84.56 86 LEU A O 1
ATOM 664 N N . SER A 1 87 ? 12.319 7.862 -14.667 1.00 86.00 87 SER A N 1
ATOM 665 C CA . SER A 1 87 ? 13.467 8.644 -15.131 1.00 86.00 87 SER A CA 1
ATOM 666 C C . SER A 1 87 ? 13.159 9.289 -16.486 1.00 86.00 87 SER A C 1
ATOM 668 O O . SER A 1 87 ? 12.253 8.859 -17.196 1.00 86.00 87 SER A O 1
ATOM 670 N N . LEU A 1 88 ? 13.923 10.310 -16.887 1.00 84.69 88 LEU A N 1
ATOM 671 C CA . LEU A 1 88 ? 13.680 11.039 -18.144 1.00 84.69 88 LEU A CA 1
ATOM 672 C C . LEU A 1 88 ? 13.655 10.124 -19.382 1.00 84.69 88 LEU A C 1
ATOM 674 O O . LEU A 1 88 ? 12.850 10.322 -20.285 1.00 84.69 88 LEU A O 1
ATOM 678 N N . ASN A 1 89 ? 14.494 9.086 -19.405 1.00 85.31 89 ASN A N 1
ATOM 679 C CA . ASN A 1 89 ? 14.543 8.080 -20.472 1.00 85.31 89 ASN A CA 1
ATOM 680 C C . ASN A 1 89 ? 13.462 6.988 -20.355 1.00 85.31 89 ASN A C 1
ATOM 682 O O . ASN A 1 89 ? 13.440 6.060 -21.158 1.00 85.31 89 ASN A O 1
ATOM 686 N N . GLN A 1 90 ? 12.610 7.059 -19.336 1.00 84.50 90 GLN A N 1
ATOM 687 C CA . GLN A 1 90 ? 11.513 6.137 -19.048 1.00 84.50 90 GLN A CA 1
ATOM 688 C C . GLN A 1 90 ? 10.249 6.931 -18.690 1.00 84.50 90 GLN A C 1
ATOM 690 O O . GLN A 1 90 ? 9.481 6.533 -17.819 1.00 84.50 90 GLN A O 1
ATOM 695 N N . LEU A 1 91 ? 10.014 8.066 -19.351 1.00 87.12 91 LEU A N 1
ATOM 696 C CA . LEU A 1 91 ? 8.824 8.892 -19.158 1.00 87.12 91 LEU A CA 1
ATOM 697 C C . LEU A 1 91 ? 8.132 9.154 -20.500 1.00 87.12 91 LEU A C 1
ATOM 699 O O . LEU A 1 91 ? 8.783 9.479 -21.492 1.00 87.12 91 LEU A O 1
ATOM 703 N N . GLY A 1 92 ? 6.803 9.021 -20.531 1.00 84.00 92 GLY A N 1
ATOM 704 C CA . GLY A 1 92 ? 5.976 9.364 -21.692 1.00 84.00 92 GLY A CA 1
ATOM 705 C C . GLY A 1 92 ? 6.441 8.699 -22.993 1.00 84.00 92 GLY A C 1
ATOM 706 O O . GLY A 1 92 ? 6.465 7.476 -23.093 1.00 84.00 92 GLY A O 1
ATOM 707 N N . TYR A 1 93 ? 6.844 9.518 -23.971 1.00 84.25 93 TYR A N 1
ATOM 708 C CA . TYR A 1 93 ? 7.259 9.102 -25.321 1.00 84.25 93 TYR A CA 1
ATOM 709 C C . TYR A 1 93 ? 8.481 8.168 -25.362 1.00 84.25 93 TYR A C 1
ATOM 711 O O . TYR A 1 93 ? 8.790 7.601 -26.410 1.00 84.25 93 TYR A O 1
ATOM 719 N N . ALA A 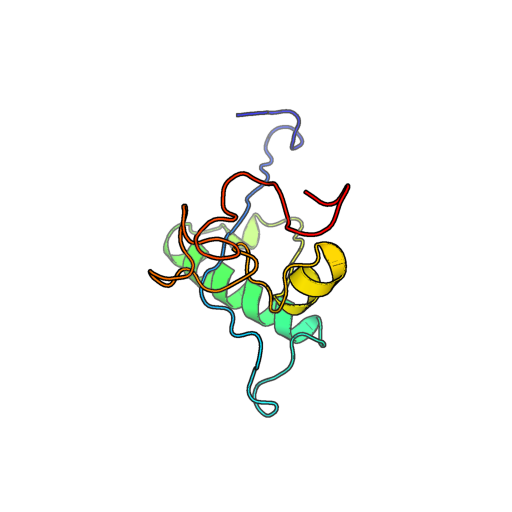1 94 ? 9.208 8.034 -24.252 1.00 86.62 94 ALA A N 1
ATOM 720 C CA . ALA A 1 94 ? 10.351 7.140 -24.143 1.00 86.62 94 ALA A CA 1
ATOM 721 C C . ALA A 1 94 ? 9.972 5.734 -23.635 1.00 86.62 94 ALA A C 1
ATOM 723 O O . ALA A 1 94 ? 10.850 4.879 -23.549 1.00 86.62 94 ALA A O 1
ATOM 724 N N . ARG A 1 95 ? 8.695 5.476 -23.302 1.00 87.50 95 ARG A N 1
ATOM 72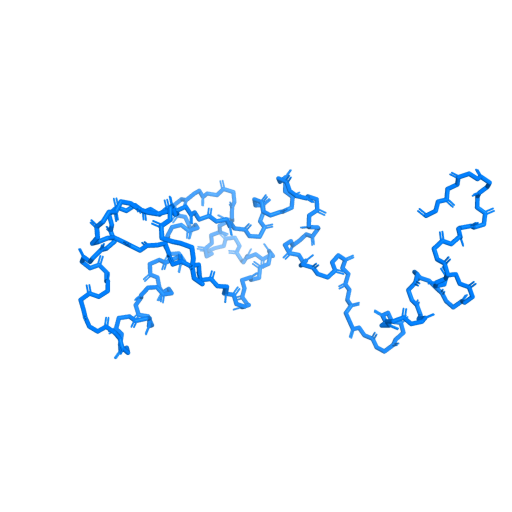5 C CA . ARG A 1 95 ? 8.208 4.158 -22.859 1.00 87.50 95 ARG A CA 1
ATOM 726 C C . ARG A 1 95 ? 7.577 3.360 -24.011 1.00 87.50 95 ARG A C 1
ATOM 728 O O . ARG A 1 95 ? 6.798 3.944 -24.750 1.00 87.50 95 ARG A O 1
ATOM 735 N N . PRO A 1 96 ? 7.840 2.044 -24.139 1.00 81.69 96 PRO A N 1
ATOM 736 C CA . PRO A 1 96 ? 8.853 1.294 -23.388 1.00 81.69 96 PRO A CA 1
ATOM 737 C C . PRO A 1 96 ? 10.283 1.662 -23.823 1.00 81.69 96 PRO A C 1
ATOM 739 O O . PRO A 1 96 ? 11.215 1.582 -23.027 1.00 81.69 96 PRO A O 1
ATOM 742 N N . ALA A 1 97 ? 10.437 2.109 -25.071 1.00 85.12 97 ALA A N 1
ATOM 743 C CA . ALA A 1 97 ? 11.669 2.626 -25.646 1.00 85.12 97 ALA A CA 1
ATOM 744 C C . ALA A 1 97 ? 11.342 3.682 -26.714 1.00 85.12 97 ALA A C 1
ATOM 746 O O . ALA A 1 97 ? 10.225 3.731 -27.242 1.00 85.12 97 ALA A O 1
ATOM 747 N N . ALA A 1 98 ? 12.330 4.509 -27.065 1.00 84.81 98 ALA A N 1
ATOM 748 C CA . ALA A 1 98 ? 12.195 5.487 -28.141 1.00 84.81 98 ALA A CA 1
ATOM 749 C C . ALA A 1 98 ? 11.752 4.810 -29.452 1.00 84.81 98 ALA A C 1
ATOM 751 O O . ALA A 1 98 ? 12.296 3.781 -29.846 1.00 84.81 98 ALA A O 1
ATOM 752 N N . GLY A 1 99 ? 10.749 5.390 -30.115 1.00 86.31 99 GLY A N 1
ATOM 753 C CA . GLY A 1 99 ? 10.152 4.838 -31.337 1.00 86.31 99 GLY A CA 1
ATOM 754 C C . GLY A 1 99 ? 9.006 3.842 -31.113 1.00 86.31 99 GLY A C 1
ATOM 755 O O . GLY A 1 99 ? 8.295 3.544 -32.066 1.00 86.31 99 GLY A O 1
ATOM 756 N N . PHE A 1 100 ? 8.765 3.388 -29.875 1.00 87.19 100 PHE A N 1
ATOM 757 C CA . PHE A 1 100 ? 7.732 2.388 -29.554 1.00 87.19 100 PHE A CA 1
ATOM 758 C C . PHE A 1 100 ? 6.631 2.892 -28.608 1.00 87.19 100 PHE A C 1
ATOM 760 O O . PHE A 1 100 ? 5.812 2.108 -28.139 1.00 87.19 100 PHE A O 1
ATOM 767 N N . ALA A 1 101 ? 6.550 4.200 -28.357 1.00 88.06 101 ALA A N 1
ATOM 768 C CA . ALA A 1 101 ? 5.538 4.777 -27.464 1.00 88.06 101 ALA A CA 1
ATOM 769 C C . ALA A 1 101 ? 4.106 4.813 -28.017 1.00 88.06 101 ALA A C 1
ATOM 771 O O . ALA A 1 101 ? 3.179 5.182 -27.305 1.00 88.06 101 ALA A O 1
ATOM 772 N N . GLY A 1 102 ? 3.907 4.413 -29.274 1.00 87.88 102 GLY A N 1
ATOM 773 C CA . GLY A 1 102 ? 2.595 4.353 -29.920 1.00 87.88 102 GLY A CA 1
ATOM 774 C C . GLY A 1 102 ? 1.807 3.065 -29.662 1.00 87.88 102 GLY A C 1
ATOM 775 O O . GLY A 1 102 ? 0.993 2.711 -30.509 1.00 87.88 102 GLY A O 1
ATOM 776 N N . TYR A 1 103 ? 2.075 2.342 -28.567 1.00 84.62 103 TYR A N 1
ATOM 777 C CA . TYR A 1 103 ? 1.443 1.051 -28.226 1.00 84.62 103 TYR A CA 1
ATOM 778 C C . TYR A 1 103 ? 1.626 -0.060 -29.268 1.00 84.62 103 TYR A C 1
ATOM 780 O O . TYR A 1 103 ? 0.882 -1.027 -29.270 1.00 84.62 103 TYR A O 1
ATOM 788 N N . ARG A 1 104 ? 2.553 0.077 -30.220 1.00 87.62 104 ARG A N 1
ATOM 789 C CA . ARG A 1 104 ? 2.833 -0.975 -31.201 1.00 87.62 104 ARG A CA 1
ATOM 790 C C . ARG A 1 104 ? 4.227 -1.502 -30.955 1.00 87.62 104 ARG A C 1
ATOM 792 O O . ARG A 1 104 ? 5.198 -0.759 -31.094 1.00 87.62 104 ARG A O 1
ATOM 799 N N . SER A 1 105 ? 4.322 -2.779 -30.609 1.00 89.56 105 SER A N 1
ATOM 800 C CA . SER A 1 105 ? 5.609 -3.440 -30.431 1.00 89.56 105 SER A CA 1
ATOM 801 C C . SER A 1 105 ? 6.194 -3.879 -31.789 1.00 89.56 105 SER A C 1
ATOM 803 O O . SER A 1 105 ? 5.469 -3.957 -32.788 1.00 89.56 105 SER A O 1
ATOM 805 N N . PRO A 1 106 ? 7.502 -4.191 -31.862 1.00 89.12 106 PRO A N 1
ATOM 806 C CA . PRO A 1 106 ? 8.099 -4.784 -33.060 1.00 89.12 106 PRO A CA 1
ATOM 807 C C . PRO A 1 106 ? 7.643 -6.234 -33.302 1.00 89.12 106 PRO A C 1
ATOM 809 O O . PRO A 1 106 ? 7.913 -6.787 -34.366 1.00 89.12 106 PRO A O 1
ATOM 812 N N . VAL A 1 107 ? 6.962 -6.859 -32.335 1.00 92.00 107 VA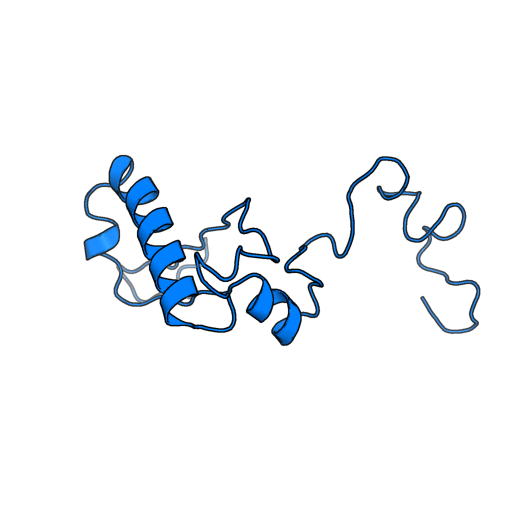L A N 1
ATOM 813 C CA . VAL A 1 107 ? 6.421 -8.213 -32.462 1.00 92.00 107 VAL A CA 1
ATOM 814 C C . VAL A 1 107 ? 5.018 -8.135 -33.079 1.00 92.00 107 VAL A C 1
ATOM 816 O O . VAL A 1 107 ? 4.137 -7.475 -32.519 1.00 92.00 107 VAL A O 1
ATOM 819 N N . PRO A 1 108 ? 4.766 -8.806 -34.219 1.00 92.88 108 PRO A N 1
ATOM 820 C CA . PRO A 1 108 ? 3.450 -8.799 -34.848 1.00 92.88 108 PRO A CA 1
ATOM 821 C C . PRO A 1 108 ? 2.346 -9.277 -33.895 1.00 92.88 108 PRO A C 1
ATOM 823 O O . PRO A 1 108 ? 2.442 -10.354 -33.314 1.00 92.88 108 PRO A O 1
ATOM 826 N N . GLY A 1 109 ? 1.287 -8.475 -33.757 1.00 92.12 109 GLY A N 1
ATOM 827 C CA . GLY A 1 109 ? 0.124 -8.795 -32.921 1.00 92.12 109 GLY A CA 1
ATOM 828 C C . GLY A 1 109 ? 0.273 -8.464 -31.432 1.00 92.12 109 GLY A C 1
ATOM 829 O O . GLY A 1 109 ? -0.695 -8.634 -30.697 1.00 92.12 10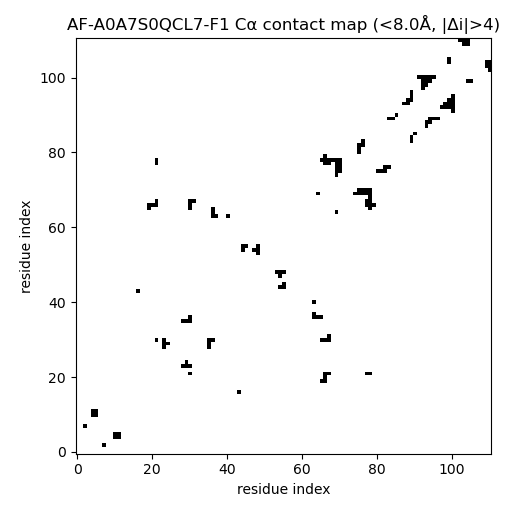9 GLY A O 1
ATOM 830 N N . LEU A 1 110 ? 1.433 -7.962 -30.996 1.00 90.62 110 LEU A N 1
ATOM 831 C CA . LEU A 1 110 ? 1.668 -7.517 -29.622 1.00 90.62 110 LEU A CA 1
ATOM 832 C C . LEU A 1 110 ? 1.694 -5.983 -29.552 1.00 90.62 110 LEU A C 1
ATOM 834 O O . LEU A 1 110 ? 2.415 -5.329 -30.319 1.00 90.62 110 LEU A O 1
ATOM 838 N N . TYR A 1 111 ? 0.914 -5.435 -28.624 1.00 87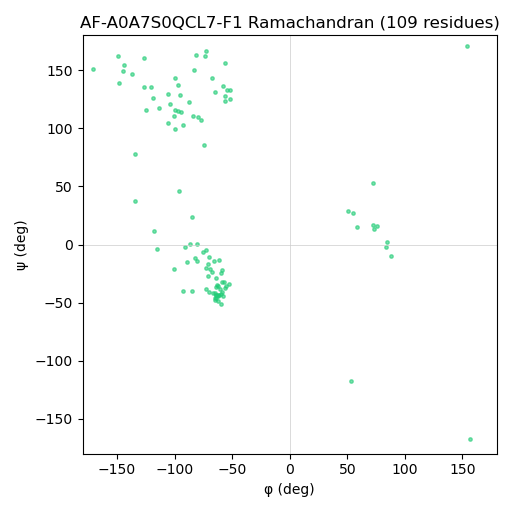.50 111 TYR A N 1
ATOM 839 C CA . TYR A 1 111 ? 0.680 -4.005 -28.425 1.00 87.50 111 TYR A CA 1
ATOM 840 C C . TYR A 1 111 ? 1.089 -3.592 -27.011 1.00 87.50 111 TYR A C 1
ATOM 842 O O . TYR A 1 111 ? 0.750 -4.356 -26.080 1.00 87.50 111 TYR A O 1
#

Secondary structure (DSSP, 8-state):
--GGGS-TT------------SS--TTT--TTSHHHHHHHHHHHHHHHHHHSTTHHHH--------HHHHHHHH--GGG-TTSS---GGGSGGGSSSTT-TTS--SSTT--

Sequence (111 aa):
VDPTLAPPGRHVVQLFVQYAPYDVDPSVGSWADPAFAHAFADRCFGIVEEFCPGFRDSVIGRDVLSPLDLERVFGLHRGSISHGALSLNQLGYARPAAGFAGYRSPVPGLY

Radius of gyration: 19.05 Å; Cα contacts (8 Å, |Δi|>4): 87; chains: 1; bounding box: 42×28×52 Å